Protein AF-A0A843HXC9-F1 (afdb_monomer)

Mean predicted aligned error: 14.51 Å

Secondary structure (DSSP, 8-state):
------THHHHHHHHHHHHHHHHHT-HHHHHHHTT--SSS--TTTS---S--------HHHHHHHHHHHHHHHTT---SSS---

Structure (mmCIF, N/CA/C/O backbone):
data_AF-A0A843HXC9-F1
#
_entry.id   AF-A0A843HXC9-F1
#
loop_
_atom_site.group_PDB
_atom_site.id
_atom_site.type_symbol
_atom_site.label_atom_id
_atom_site.label_alt_id
_atom_site.label_comp_id
_atom_site.label_asym_id
_atom_site.label_entity_id
_atom_site.label_seq_id
_atom_site.pdbx_PDB_ins_code
_atom_site.Cartn_x
_atom_site.Cartn_y
_atom_site.Cartn_z
_atom_site.occupancy
_atom_site.B_iso_or_equiv
_atom_site.auth_seq_id
_atom_site.auth_comp_id
_atom_site.auth_asym_id
_atom_site.auth_atom_id
_atom_site.pdbx_PDB_model_num
ATOM 1 N N . LEU A 1 1 ? 13.782 -7.589 -22.035 1.00 71.75 1 LEU A N 1
ATOM 2 C CA . LEU A 1 1 ? 13.960 -6.123 -22.084 1.00 71.75 1 LEU A CA 1
ATOM 3 C C . LEU A 1 1 ? 14.242 -5.667 -20.669 1.00 71.75 1 LEU A C 1
ATOM 5 O O . LEU A 1 1 ? 13.335 -5.714 -19.848 1.00 71.75 1 LEU A O 1
ATOM 9 N N . ASP A 1 2 ? 15.487 -5.296 -20.389 1.00 82.44 2 ASP A N 1
ATOM 10 C CA . ASP A 1 2 ? 15.852 -4.644 -19.134 1.00 82.44 2 ASP A CA 1
ATOM 11 C C . ASP A 1 2 ? 15.552 -3.151 -19.263 1.00 82.44 2 ASP A C 1
ATOM 13 O O . ASP A 1 2 ? 16.224 -2.424 -19.991 1.00 82.44 2 ASP A O 1
ATOM 17 N N . LEU A 1 3 ? 14.472 -2.714 -18.614 1.00 86.00 3 LEU A N 1
ATOM 18 C CA . LEU A 1 3 ? 14.017 -1.326 -18.611 1.00 86.00 3 LEU A CA 1
ATOM 19 C C . LEU A 1 3 ? 14.425 -0.673 -17.290 1.00 86.00 3 LEU A C 1
ATOM 21 O O . LEU A 1 3 ? 13.942 -1.058 -16.225 1.00 86.00 3 LEU A O 1
ATOM 25 N N . HIS A 1 4 ? 15.294 0.334 -17.363 1.00 88.56 4 HIS A N 1
ATOM 26 C CA . HIS A 1 4 ? 15.653 1.160 -16.215 1.00 88.56 4 HIS A CA 1
ATOM 27 C C . HIS A 1 4 ? 14.804 2.433 -16.215 1.00 88.56 4 HIS A C 1
ATOM 29 O O . HIS A 1 4 ? 15.076 3.382 -16.947 1.00 88.56 4 HIS A O 1
ATOM 35 N N . LEU A 1 5 ? 13.733 2.425 -15.424 1.00 88.94 5 LEU A N 1
ATOM 36 C CA . LEU A 1 5 ? 12.807 3.552 -15.309 1.00 88.94 5 LEU A CA 1
ATOM 37 C C . LEU A 1 5 ? 13.371 4.611 -14.358 1.00 88.94 5 LEU A C 1
ATOM 39 O O . LEU A 1 5 ? 13.839 4.279 -13.269 1.00 88.94 5 LEU A O 1
ATOM 43 N N . ILE A 1 6 ? 13.273 5.885 -14.739 1.00 90.69 6 ILE A N 1
ATOM 44 C CA . ILE A 1 6 ? 13.818 7.011 -13.971 1.00 90.69 6 ILE A CA 1
ATOM 45 C C . ILE A 1 6 ? 12.676 7.942 -13.545 1.00 90.69 6 ILE A C 1
ATOM 47 O O . ILE A 1 6 ? 11.732 8.181 -14.294 1.00 90.69 6 ILE A O 1
ATOM 51 N N . SER A 1 7 ? 12.775 8.478 -12.325 1.00 90.00 7 SER A N 1
ATOM 52 C CA . SER A 1 7 ? 11.918 9.543 -11.783 1.00 90.00 7 SER A CA 1
ATOM 53 C C . SER A 1 7 ? 10.405 9.319 -11.992 1.00 90.00 7 SER A C 1
ATOM 55 O O . SER A 1 7 ? 9.809 8.465 -11.331 1.00 90.00 7 SER A O 1
ATOM 57 N N . SER A 1 8 ? 9.771 10.080 -12.891 1.00 91.38 8 SER A N 1
ATOM 58 C CA . SER A 1 8 ? 8.326 10.095 -13.142 1.00 91.38 8 SER A CA 1
ATOM 59 C C . SER A 1 8 ? 7.793 8.780 -13.690 1.00 91.38 8 SER A C 1
ATOM 61 O O . SER A 1 8 ? 6.688 8.369 -13.326 1.00 91.38 8 SER A O 1
ATOM 63 N N . ASP A 1 9 ? 8.579 8.104 -14.524 1.00 89.88 9 ASP A N 1
ATOM 64 C CA . ASP A 1 9 ? 8.122 6.909 -15.223 1.00 89.88 9 ASP A CA 1
ATOM 65 C C . ASP A 1 9 ? 7.923 5.778 -14.222 1.00 89.88 9 ASP A C 1
ATOM 67 O O . ASP A 1 9 ? 6.878 5.131 -14.210 1.00 89.88 9 ASP A O 1
ATOM 71 N N . LEU A 1 10 ? 8.860 5.613 -13.285 1.00 91.81 10 LEU A N 1
ATOM 72 C CA . LEU A 1 10 ? 8.753 4.622 -12.217 1.00 91.81 10 LEU A CA 1
ATOM 73 C C . LEU A 1 10 ? 7.442 4.776 -11.428 1.00 91.81 10 LEU A C 1
ATOM 75 O O . LEU A 1 10 ? 6.721 3.802 -11.208 1.00 91.81 10 LEU A O 1
ATOM 79 N N . LEU A 1 11 ? 7.110 6.005 -11.028 1.00 92.19 11 LEU A N 1
ATOM 80 C CA . LEU A 1 11 ? 5.870 6.303 -10.309 1.00 92.19 11 LEU A CA 1
ATOM 81 C C . LEU A 1 11 ? 4.628 6.004 -11.154 1.00 92.19 11 LEU A C 1
ATOM 83 O O . LEU A 1 11 ? 3.650 5.469 -10.628 1.00 92.19 11 LEU A O 1
ATOM 87 N N . PHE A 1 12 ? 4.659 6.336 -12.444 1.00 94.25 12 PHE A N 1
ATOM 88 C CA . PHE A 1 12 ? 3.559 6.081 -13.368 1.00 94.25 12 PHE A CA 1
ATOM 89 C C . PHE A 1 12 ? 3.310 4.580 -13.562 1.00 94.25 12 PHE A C 1
ATOM 91 O O . PHE A 1 12 ? 2.177 4.122 -13.407 1.00 94.25 12 PHE A O 1
ATOM 98 N N . TYR A 1 13 ? 4.363 3.798 -13.807 1.00 94.19 13 TYR A N 1
ATOM 99 C CA . TYR A 1 13 ? 4.264 2.345 -13.964 1.00 94.19 13 TYR A CA 1
ATOM 100 C C . TYR A 1 13 ? 3.720 1.670 -12.701 1.00 94.19 13 TYR A C 1
ATOM 102 O O . TYR A 1 13 ? 2.754 0.911 -12.779 1.00 94.19 13 TYR A O 1
ATOM 110 N N . VAL A 1 14 ? 4.250 2.018 -11.523 1.00 93.81 14 VAL A N 1
ATOM 111 C CA . VAL A 1 14 ? 3.778 1.450 -10.249 1.00 93.81 14 VAL A CA 1
ATOM 112 C C . VAL A 1 14 ? 2.304 1.782 -9.995 1.00 93.81 14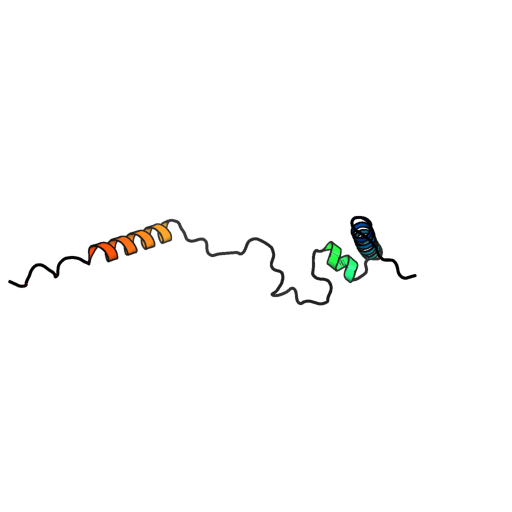 VAL A C 1
ATOM 114 O O . VAL A 1 14 ? 1.543 0.921 -9.545 1.00 93.81 14 VAL A O 1
ATOM 117 N N . ARG A 1 15 ? 1.866 3.013 -10.290 1.00 94.12 15 ARG A N 1
ATOM 118 C CA . ARG A 1 15 ? 0.452 3.404 -10.158 1.00 94.12 15 ARG A CA 1
ATOM 119 C C . ARG A 1 15 ? -0.438 2.609 -11.108 1.00 94.12 15 ARG A C 1
ATOM 121 O O . ARG A 1 15 ? -1.434 2.047 -10.656 1.00 94.12 15 ARG A O 1
ATOM 128 N N . ASN A 1 16 ? -0.042 2.491 -12.373 1.00 95.69 16 ASN A N 1
ATOM 129 C CA . ASN A 1 16 ? -0.784 1.727 -13.374 1.00 95.69 16 ASN A CA 1
ATOM 130 C C . ASN A 1 16 ? -0.913 0.249 -12.996 1.00 95.69 16 ASN A C 1
ATOM 132 O O . ASN A 1 16 ? -1.984 -0.335 -13.163 1.00 95.69 16 ASN A O 1
ATOM 136 N N . ASP A 1 17 ? 0.140 -0.358 -12.448 1.00 94.62 17 ASP A N 1
ATOM 137 C CA . ASP A 1 17 ? 0.100 -1.743 -11.978 1.00 94.62 17 ASP A CA 1
ATOM 138 C C . ASP A 1 17 ? -0.887 -1.926 -10.823 1.00 94.62 17 ASP A C 1
ATOM 140 O O . ASP A 1 17 ? -1.703 -2.851 -10.834 1.00 94.62 17 ASP A O 1
ATOM 144 N N . ILE A 1 18 ? -0.884 -1.007 -9.856 1.00 95.31 18 ILE A N 1
ATOM 145 C CA . ILE A 1 18 ? -1.828 -1.040 -8.733 1.00 95.31 18 ILE A CA 1
ATOM 146 C C . ILE A 1 18 ? -3.269 -0.838 -9.223 1.00 95.31 18 ILE A C 1
ATOM 148 O O . ILE A 1 18 ? -4.184 -1.518 -8.755 1.00 95.31 18 ILE A O 1
ATOM 152 N N . GLU A 1 19 ? -3.501 0.077 -10.163 1.00 95.56 19 GLU A N 1
ATOM 153 C CA . GLU A 1 19 ? -4.826 0.300 -10.748 1.00 95.56 19 GLU A CA 1
ATOM 154 C C . GLU A 1 19 ? -5.326 -0.912 -11.534 1.00 95.56 19 GLU A C 1
ATOM 156 O O . GLU A 1 19 ? -6.495 -1.288 -11.415 1.00 95.56 19 GLU A O 1
ATOM 161 N N . ARG A 1 20 ? -4.442 -1.571 -12.286 1.00 96.81 20 ARG A N 1
ATOM 162 C CA . ARG A 1 20 ? -4.733 -2.827 -12.985 1.00 96.81 20 ARG A CA 1
ATOM 163 C C . ARG A 1 20 ? -5.159 -3.916 -12.001 1.00 96.81 20 ARG A C 1
ATOM 165 O O . ARG A 1 20 ? -6.191 -4.554 -12.202 1.00 96.81 20 ARG A O 1
ATOM 172 N N . GLU A 1 21 ? -4.420 -4.088 -10.906 1.00 94.69 21 GLU A N 1
ATOM 173 C CA . GLU A 1 21 ? -4.749 -5.063 -9.859 1.00 94.69 21 GLU A CA 1
ATOM 174 C C . GLU A 1 21 ? -6.095 -4.769 -9.184 1.00 94.69 21 GLU A C 1
ATOM 176 O O . GLU A 1 21 ? -6.870 -5.693 -8.921 1.00 94.69 21 GLU A O 1
ATOM 181 N N . LYS A 1 22 ? -6.402 -3.489 -8.934 1.00 94.50 22 LYS A N 1
ATOM 182 C CA . LYS A 1 22 ? -7.702 -3.057 -8.400 1.00 94.50 22 LYS A CA 1
ATOM 183 C C . LYS A 1 22 ? -8.847 -3.379 -9.362 1.00 94.50 22 LYS A C 1
ATOM 185 O O . LYS A 1 22 ? -9.865 -3.904 -8.918 1.00 94.50 22 LYS A O 1
ATOM 190 N N . LYS A 1 23 ? -8.675 -3.123 -10.665 1.00 95.75 23 LYS A N 1
ATOM 191 C CA . LYS A 1 23 ? -9.683 -3.418 -11.704 1.00 95.75 23 LYS A CA 1
ATOM 192 C C . LYS A 1 23 ? -9.986 -4.915 -11.806 1.00 95.75 23 LYS A C 1
ATOM 194 O O . LYS A 1 23 ? -11.150 -5.294 -11.867 1.00 95.75 23 LYS A O 1
ATOM 199 N N . ILE A 1 24 ? -8.953 -5.757 -11.756 1.00 95.75 24 ILE A N 1
ATOM 200 C CA . ILE A 1 24 ? -9.076 -7.227 -11.818 1.00 95.75 24 ILE A CA 1
ATOM 201 C C . ILE A 1 24 ? -9.652 -7.814 -10.511 1.00 95.75 24 ILE A C 1
ATOM 203 O O . ILE A 1 24 ? -10.070 -8.967 -10.482 1.00 95.75 24 ILE A O 1
ATOM 207 N N . LYS A 1 25 ? -9.713 -7.028 -9.424 1.00 92.88 25 LYS A N 1
ATOM 208 C CA . LYS A 1 25 ? -10.120 -7.467 -8.075 1.00 92.88 25 LYS A CA 1
ATOM 209 C C . LYS A 1 25 ? -9.247 -8.599 -7.521 1.00 92.88 25 LYS A C 1
ATOM 211 O O . LYS A 1 25 ? -9.720 -9.464 -6.785 1.00 92.88 25 LYS A O 1
ATOM 216 N N . SER A 1 26 ? -7.949 -8.576 -7.829 1.00 94.88 26 SER A N 1
ATOM 217 C CA . SER A 1 26 ? -6.997 -9.499 -7.205 1.00 94.88 26 SER A CA 1
ATOM 218 C C . SER A 1 26 ? -6.905 -9.236 -5.696 1.00 94.88 26 SER A C 1
ATOM 220 O O . SER A 1 26 ? -7.163 -8.123 -5.231 1.00 94.88 26 SER A O 1
ATOM 222 N N . TRP A 1 27 ? -6.482 -10.229 -4.904 1.00 92.94 27 TRP A N 1
ATOM 223 C CA . TRP A 1 27 ? -6.324 -10.047 -3.453 1.00 92.94 27 TRP A CA 1
ATOM 224 C C . TRP A 1 27 ? -5.403 -8.867 -3.106 1.00 92.94 27 TRP A C 1
ATOM 226 O O . TRP A 1 27 ? -5.698 -8.078 -2.205 1.00 92.94 27 TRP A O 1
ATOM 236 N N . ARG A 1 28 ? -4.311 -8.697 -3.864 1.00 94.31 28 ARG A N 1
ATOM 237 C CA . ARG A 1 28 ? -3.406 -7.550 -3.723 1.00 94.31 28 ARG A CA 1
ATOM 238 C C . ARG A 1 28 ? -4.117 -6.230 -4.029 1.00 94.31 28 ARG A C 1
ATOM 240 O O . ARG A 1 28 ? -4.012 -5.301 -3.229 1.00 94.31 28 ARG A O 1
ATOM 247 N N . GLY A 1 29 ? -4.901 -6.173 -5.106 1.00 95.69 29 GLY A N 1
ATOM 248 C CA . GLY A 1 29 ? -5.709 -5.010 -5.479 1.00 95.69 29 GLY A CA 1
ATOM 249 C C . GLY A 1 29 ? -6.739 -4.625 -4.415 1.00 95.69 29 GLY A C 1
ATOM 250 O O . GLY A 1 29 ? -6.822 -3.458 -4.030 1.00 95.69 29 GLY A O 1
ATOM 251 N N . VAL A 1 30 ? -7.464 -5.603 -3.862 1.00 94.25 30 VAL A N 1
ATOM 252 C CA . VAL A 1 30 ? -8.429 -5.383 -2.768 1.00 94.25 30 VAL A CA 1
ATOM 253 C C . VAL A 1 30 ? -7.7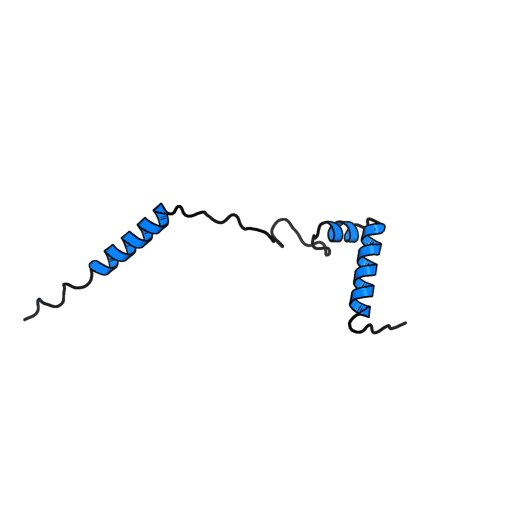26 -4.815 -1.532 1.00 94.25 30 VAL A C 1
ATOM 255 O O . VAL A 1 30 ? -8.173 -3.818 -0.967 1.00 94.25 30 VAL A O 1
ATOM 258 N N . ARG A 1 31 ? -6.573 -5.373 -1.144 1.00 94.88 31 ARG A N 1
ATOM 259 C CA . ARG A 1 31 ? -5.766 -4.854 -0.024 1.00 94.88 31 ARG A CA 1
ATOM 260 C C . ARG A 1 31 ? -5.276 -3.426 -0.285 1.00 94.88 31 ARG A C 1
ATOM 262 O O . ARG A 1 31 ? -5.370 -2.595 0.615 1.00 94.88 31 ARG A O 1
ATOM 269 N N . HIS A 1 32 ? -4.829 -3.124 -1.508 1.00 94.75 32 HIS A N 1
ATOM 270 C CA . HIS A 1 32 ? -4.451 -1.771 -1.929 1.00 94.75 32 HIS A CA 1
ATOM 271 C C . HIS A 1 32 ? -5.627 -0.784 -1.898 1.00 94.75 32 HIS A C 1
ATOM 273 O O . HIS A 1 32 ? -5.419 0.389 -1.603 1.00 94.75 32 HIS A O 1
ATOM 279 N N . SER A 1 33 ? -6.852 -1.228 -2.190 1.00 93.50 33 SER A N 1
ATOM 280 C CA . SER A 1 33 ? -8.055 -0.392 -2.072 1.00 93.50 33 SER A CA 1
ATOM 281 C C . SER A 1 33 ? -8.415 -0.094 -0.616 1.00 93.50 33 SER A C 1
ATOM 283 O O . 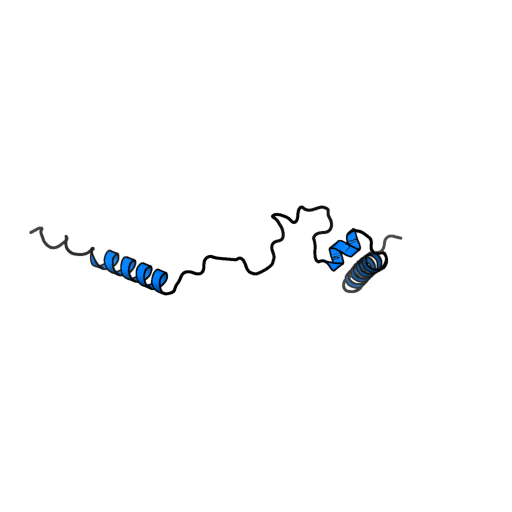SER A 1 33 ? -8.847 1.010 -0.310 1.00 93.50 33 SER A O 1
ATOM 285 N N . LEU A 1 34 ? -8.216 -1.063 0.281 1.00 90.94 34 LEU A N 1
ATOM 286 C CA . LEU A 1 34 ? -8.491 -0.934 1.716 1.00 90.94 34 LEU A CA 1
ATOM 287 C C . LEU A 1 34 ? -7.361 -0.237 2.497 1.00 90.94 34 LEU A C 1
ATOM 289 O O . LEU A 1 34 ? -7.470 -0.073 3.709 1.00 90.94 34 LEU A O 1
ATOM 293 N N . GLY A 1 35 ? -6.249 0.118 1.842 1.00 90.00 35 GLY A N 1
ATOM 294 C CA . GLY A 1 35 ? -5.074 0.694 2.508 1.00 90.00 35 GLY A CA 1
ATOM 295 C C . GLY A 1 35 ? -4.349 -0.284 3.442 1.00 90.00 35 GLY A C 1
ATOM 296 O O . GLY A 1 35 ? -3.605 0.130 4.329 1.00 90.00 35 GLY A O 1
ATOM 297 N N . LEU A 1 36 ? -4.558 -1.592 3.265 1.00 91.06 36 LEU A N 1
ATOM 298 C CA . LEU A 1 36 ? -3.929 -2.627 4.078 1.00 91.06 36 LEU A CA 1
ATOM 299 C C . LEU A 1 36 ? -2.598 -3.077 3.471 1.00 91.06 36 LEU A C 1
ATOM 301 O O . LEU A 1 36 ? -2.393 -3.102 2.259 1.00 91.06 36 LEU A O 1
ATOM 305 N N . LYS A 1 37 ? -1.697 -3.542 4.336 1.00 91.06 37 LYS A N 1
ATOM 306 C CA . LYS A 1 37 ? -0.413 -4.145 3.947 1.00 91.06 37 LYS A CA 1
ATOM 307 C C . LYS A 1 37 ? -0.631 -5.361 3.040 1.00 91.06 37 LYS A C 1
ATOM 309 O O . LYS A 1 37 ? -1.483 -6.192 3.334 1.00 91.06 37 LYS A O 1
ATOM 314 N N . VAL A 1 38 ? 0.156 -5.523 1.979 1.00 92.25 38 VAL A N 1
ATOM 315 C CA . VAL A 1 38 ? -0.133 -6.516 0.918 1.00 92.25 38 VAL A CA 1
ATOM 316 C C . VAL A 1 38 ? 0.647 -7.832 1.063 1.00 92.25 38 VAL A C 1
ATOM 318 O O . VAL A 1 38 ? 0.167 -8.884 0.657 1.00 92.25 38 VAL A O 1
ATOM 321 N N . ARG A 1 39 ? 1.816 -7.818 1.715 1.00 92.19 39 ARG A N 1
ATOM 322 C CA . ARG A 1 39 ? 2.748 -8.964 1.828 1.00 92.19 39 ARG A CA 1
ATOM 323 C C . ARG A 1 39 ? 2.374 -10.005 2.902 1.00 92.19 39 ARG A C 1
ATOM 325 O O . ARG A 1 39 ? 3.252 -10.562 3.541 1.00 92.19 39 ARG A O 1
ATOM 332 N N . GLY A 1 40 ? 1.085 -10.208 3.182 1.00 89.75 40 GLY A N 1
ATOM 333 C CA . GLY A 1 40 ? 0.642 -11.199 4.182 1.00 89.75 40 GLY A CA 1
ATOM 334 C C . GLY A 1 40 ? 0.918 -10.829 5.649 1.00 89.75 40 GLY A C 1
ATOM 335 O O . GLY A 1 40 ? 0.808 -11.668 6.536 1.00 89.75 40 GLY A O 1
ATOM 336 N N . GLN A 1 41 ? 1.249 -9.567 5.936 1.00 91.88 41 GLN A N 1
ATOM 337 C CA . GLN A 1 41 ? 1.469 -9.109 7.311 1.00 91.88 41 GLN A CA 1
ATOM 338 C C . GLN A 1 41 ? 0.173 -9.149 8.142 1.00 91.88 41 GLN A C 1
ATOM 340 O O . GLN A 1 41 ? -0.904 -8.779 7.659 1.00 91.88 41 GLN A O 1
ATOM 345 N N . ARG A 1 42 ? 0.291 -9.534 9.422 1.00 89.00 42 ARG A N 1
ATOM 346 C CA . ARG A 1 42 ? -0.824 -9.567 10.382 1.00 89.00 42 ARG A CA 1
ATOM 347 C C . ARG A 1 42 ? -1.235 -8.150 10.795 1.00 89.00 42 ARG A C 1
ATOM 349 O O . ARG A 1 42 ? -0.480 -7.439 11.459 1.00 89.00 42 ARG A O 1
ATOM 356 N N . THR A 1 43 ? -2.466 -7.769 10.464 1.00 86.31 43 THR A N 1
ATOM 357 C CA . THR A 1 43 ? -3.034 -6.433 10.734 1.00 86.31 43 THR A CA 1
ATOM 358 C C . THR A 1 43 ? -3.764 -6.330 12.077 1.00 86.31 43 THR A C 1
ATOM 360 O O . THR A 1 43 ? -4.261 -5.266 12.417 1.00 86.31 43 THR A O 1
ATOM 363 N N . ARG A 1 44 ? -3.812 -7.412 12.876 1.00 85.50 44 ARG A N 1
ATOM 364 C CA . ARG A 1 44 ? -4.455 -7.399 14.206 1.00 85.50 44 ARG A CA 1
ATOM 365 C C . ARG A 1 44 ? -3.746 -6.463 15.191 1.00 85.50 44 ARG A C 1
ATOM 367 O O . ARG A 1 44 ? -4.399 -5.780 15.966 1.00 85.50 44 ARG A O 1
ATOM 374 N N . THR A 1 45 ? -2.414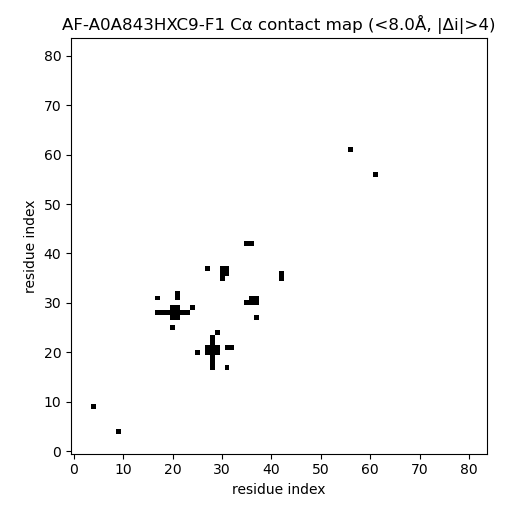 -6.475 15.196 1.00 82.69 45 THR A N 1
ATOM 375 C CA . THR A 1 45 ? -1.591 -5.740 16.174 1.00 82.69 45 THR A CA 1
ATOM 376 C C . THR A 1 45 ? -0.696 -4.678 15.538 1.00 82.69 45 THR A C 1
ATOM 378 O O . THR A 1 45 ? -0.319 -3.731 16.219 1.00 82.69 45 THR A O 1
ATOM 381 N N . THR A 1 46 ? -0.364 -4.800 14.248 1.00 82.50 46 THR A N 1
ATOM 382 C CA . THR A 1 46 ? 0.596 -3.916 13.562 1.00 82.50 46 THR A CA 1
ATOM 383 C C . THR A 1 46 ? -0.085 -3.005 12.545 1.00 82.50 46 THR A C 1
ATOM 385 O O . THR A 1 46 ? -1.090 -3.383 11.948 1.00 82.50 46 THR A O 1
ATOM 388 N N . GLY A 1 47 ? 0.501 -1.828 12.292 1.00 79.31 47 GLY A N 1
ATOM 389 C CA . GLY A 1 47 ? -0.045 -0.866 11.325 1.00 79.31 47 GLY A CA 1
ATOM 390 C C . GLY A 1 47 ? -1.275 -0.118 11.840 1.00 79.31 47 GLY A C 1
ATOM 391 O O . GLY A 1 47 ? -2.145 0.229 11.051 1.00 79.31 47 GLY A O 1
ATOM 392 N N . ARG A 1 48 ? -1.362 0.102 13.159 1.00 82.00 48 ARG A N 1
ATOM 393 C CA . ARG A 1 48 ? -2.381 0.965 13.761 1.00 82.00 48 ARG A CA 1
ATOM 394 C C . ARG A 1 48 ? -2.028 2.415 13.441 1.00 82.00 48 ARG A C 1
ATOM 396 O O . ARG A 1 48 ? -1.151 2.989 14.075 1.00 82.00 48 ARG A O 1
ATOM 403 N N . THR A 1 49 ? -2.689 2.979 12.445 1.00 75.44 49 THR A N 1
ATOM 404 C CA . THR A 1 49 ? -2.641 4.405 12.115 1.00 75.44 49 THR A CA 1
ATOM 405 C C . THR A 1 49 ? -4.012 5.009 12.406 1.00 75.44 49 THR A C 1
ATOM 407 O O . THR A 1 49 ? -5.035 4.473 11.990 1.00 75.44 49 THR A O 1
ATOM 410 N N . GLY A 1 50 ? -4.040 6.077 13.204 1.00 77.06 50 GLY A N 1
ATOM 411 C CA . GLY A 1 50 ? -5.261 6.684 13.736 1.00 77.06 50 GLY A CA 1
ATOM 412 C C . GLY A 1 50 ? -5.070 7.172 15.173 1.00 77.06 50 GLY A C 1
ATOM 413 O O . GLY A 1 50 ? -4.007 6.991 15.766 1.00 77.06 50 GLY A O 1
ATOM 414 N N . MET A 1 51 ? -6.099 7.803 15.736 1.00 68.19 51 MET A N 1
ATOM 415 C CA . MET A 1 51 ? -6.045 8.353 17.088 1.00 68.19 51 MET A CA 1
ATOM 416 C C . MET A 1 51 ? -6.021 7.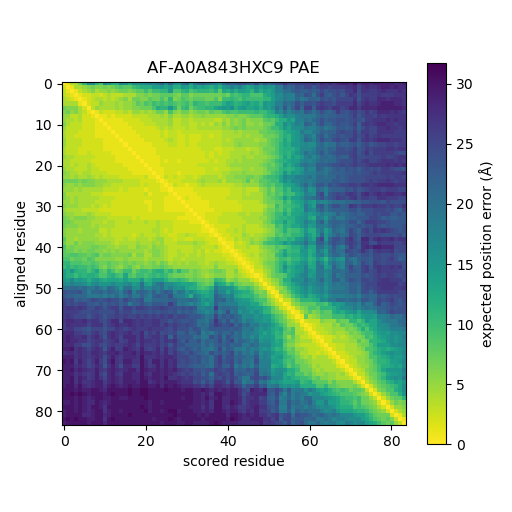212 18.113 1.00 68.19 51 MET A C 1
ATOM 418 O O . MET A 1 51 ? -6.982 6.453 18.241 1.00 68.19 51 MET A O 1
ATOM 422 N N . THR A 1 52 ? -4.911 7.063 18.836 1.00 70.50 52 THR A N 1
ATOM 423 C CA . THR A 1 52 ? -4.845 6.154 19.983 1.00 70.50 52 THR A CA 1
ATOM 424 C C . THR A 1 52 ? -5.868 6.622 21.012 1.00 70.50 52 THR A C 1
ATOM 426 O O . THR A 1 52 ? -5.872 7.795 21.389 1.00 70.50 52 THR A O 1
ATOM 429 N N . ILE A 1 53 ? -6.723 5.716 21.492 1.00 65.94 53 ILE A N 1
ATOM 430 C CA . ILE A 1 53 ? -7.532 5.964 22.690 1.00 65.94 53 ILE A CA 1
ATOM 431 C C . ILE A 1 53 ? -6.550 5.998 23.865 1.00 65.94 53 ILE A C 1
ATOM 433 O O . ILE A 1 53 ? -6.249 4.981 24.483 1.00 65.94 53 ILE A O 1
ATOM 437 N N . GLY A 1 54 ? -5.951 7.163 24.093 1.00 75.88 54 GLY A N 1
ATOM 438 C CA . GLY A 1 54 ? 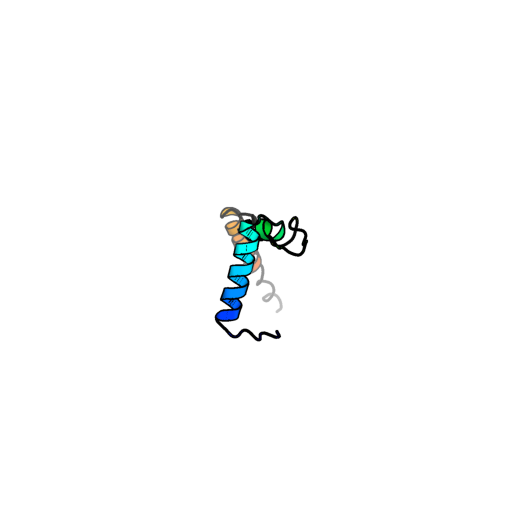-5.219 7.459 25.311 1.00 75.88 54 GLY A CA 1
ATOM 439 C C . GLY A 1 54 ? -6.189 7.702 26.463 1.00 75.88 54 GLY A C 1
ATOM 440 O O . GLY A 1 54 ? -7.388 7.919 26.273 1.00 75.88 54 GLY A O 1
ATOM 441 N N . VAL A 1 55 ? -5.661 7.704 27.681 1.00 73.69 55 VAL A N 1
ATOM 442 C CA . VAL A 1 55 ? -6.439 8.041 28.874 1.00 73.69 55 VAL A CA 1
ATOM 443 C C . VAL A 1 55 ? -6.671 9.555 28.892 1.00 73.69 55 VAL A C 1
ATOM 445 O O . VAL A 1 55 ? -5.715 10.330 28.978 1.00 73.69 55 VAL A O 1
ATOM 448 N N . LYS A 1 56 ? -7.929 10.011 28.819 1.00 67.75 56 LYS A N 1
ATOM 449 C CA . LYS A 1 56 ? -8.260 11.417 29.096 1.00 67.75 56 LYS A CA 1
ATOM 450 C C . LYS A 1 56 ? -8.087 11.655 30.596 1.00 67.75 56 LYS A C 1
ATOM 452 O O . LYS A 1 56 ? -8.946 11.273 31.385 1.00 67.75 56 LYS A O 1
ATOM 457 N N . ARG A 1 57 ? -6.980 12.282 31.005 1.00 66.44 57 ARG A N 1
ATOM 458 C CA . ARG A 1 57 ? -6.852 12.797 32.375 1.00 66.44 57 ARG A CA 1
ATOM 459 C C . ARG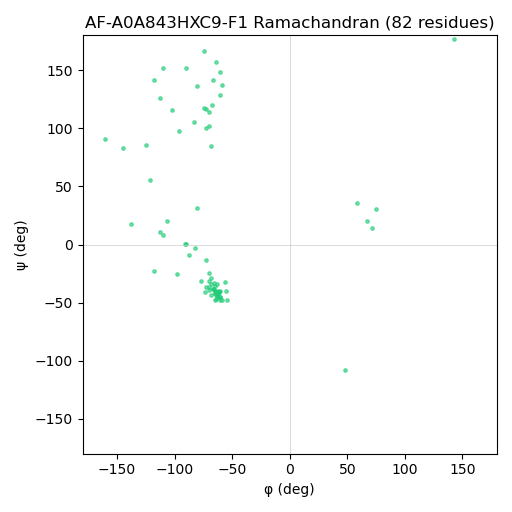 A 1 57 ? -7.835 13.954 32.535 1.00 66.44 57 ARG A C 1
ATOM 461 O O . ARG A 1 57 ? -7.761 14.926 31.785 1.00 66.44 57 ARG A O 1
ATOM 468 N N . SER A 1 58 ? -8.766 13.834 33.480 1.00 69.75 58 SER A N 1
ATOM 469 C CA . SER A 1 58 ? -9.644 14.945 33.840 1.00 69.75 58 SER A CA 1
ATOM 470 C C . SER A 1 58 ? -8.794 16.112 34.355 1.00 69.75 58 SER A C 1
ATOM 472 O O . SER A 1 58 ? -7.737 15.912 34.960 1.00 69.75 58 SER A O 1
ATOM 474 N N . LYS A 1 59 ? -9.249 17.347 34.122 1.00 67.88 59 LYS A N 1
ATOM 475 C CA . LYS A 1 59 ? -8.545 18.566 34.560 1.00 67.88 59 LYS A CA 1
ATOM 476 C C . LYS A 1 59 ? -8.291 18.556 36.080 1.00 67.88 59 LYS A C 1
ATOM 478 O O . LYS A 1 59 ? -7.243 18.997 36.533 1.00 67.88 59 LYS A O 1
ATOM 483 N N . ALA A 1 60 ? -9.194 17.937 36.847 1.00 64.75 60 ALA A N 1
ATOM 484 C CA . ALA A 1 60 ? -9.065 17.735 38.290 1.00 64.75 60 ALA A CA 1
ATOM 485 C C . ALA A 1 60 ? -7.843 16.882 38.685 1.00 64.75 60 ALA A C 1
ATOM 487 O O . ALA A 1 60 ? -7.129 17.238 39.619 1.00 64.75 60 ALA A O 1
ATOM 488 N N . ALA A 1 61 ? -7.545 15.809 37.945 1.00 65.44 61 ALA A N 1
ATOM 489 C CA . ALA A 1 61 ? -6.386 14.957 38.222 1.00 65.44 61 ALA A CA 1
ATOM 490 C C . ALA A 1 61 ? -5.047 15.671 37.943 1.00 65.44 61 ALA A C 1
ATOM 492 O O . ALA A 1 61 ? -4.043 15.386 38.591 1.00 65.44 61 ALA A O 1
ATOM 493 N N . GLN A 1 62 ? -5.024 16.629 37.006 1.00 65.25 62 GLN A N 1
ATOM 494 C CA . GLN A 1 62 ? -3.841 17.458 36.731 1.00 65.25 62 GLN A CA 1
ATOM 495 C C . GLN A 1 62 ? -3.606 18.501 37.831 1.00 65.25 62 GLN A C 1
ATOM 497 O O . GLN A 1 62 ? -2.470 18.686 38.261 1.00 65.25 62 GLN A O 1
ATOM 502 N N . ILE A 1 63 ? -4.680 19.126 38.327 1.00 71.56 63 ILE A N 1
ATOM 503 C CA . ILE A 1 63 ? -4.624 20.110 39.420 1.00 71.56 63 ILE A CA 1
ATOM 504 C C . ILE A 1 63 ? -4.137 19.449 40.720 1.00 71.56 63 ILE A C 1
ATOM 506 O O . ILE A 1 63 ? -3.295 20.005 41.420 1.00 71.56 63 ILE A O 1
ATOM 510 N N . GLN A 1 64 ? -4.599 18.231 41.018 1.00 67.94 64 GLN A N 1
ATOM 511 C CA . GLN A 1 64 ? -4.159 17.481 42.201 1.00 67.94 64 GLN A CA 1
ATOM 512 C C . GLN A 1 64 ? -2.682 17.063 42.120 1.00 67.94 64 GLN A C 1
ATOM 514 O O . GLN A 1 64 ? -1.969 17.166 43.117 1.00 67.94 64 GLN A O 1
ATOM 519 N N . ALA A 1 65 ? -2.197 16.669 40.937 1.00 69.12 65 ALA A N 1
ATOM 520 C CA . ALA A 1 65 ? -0.785 16.339 40.731 1.00 69.12 65 ALA A CA 1
ATOM 521 C C . ALA A 1 65 ? 0.136 17.566 40.899 1.00 69.12 65 ALA A C 1
ATOM 523 O O . ALA A 1 65 ? 1.204 17.457 41.498 1.00 69.12 65 ALA A O 1
ATOM 524 N N . GLN A 1 66 ? -0.295 18.746 40.439 1.00 69.06 66 GLN A N 1
ATOM 525 C CA . GLN A 1 66 ? 0.441 20.005 40.626 1.00 69.06 66 GLN A CA 1
ATOM 526 C C . GLN A 1 66 ? 0.429 20.468 42.093 1.00 69.06 66 GLN A C 1
ATOM 528 O O . GLN A 1 66 ? 1.458 20.896 42.615 1.00 69.06 66 GLN A O 1
ATOM 533 N N . ALA A 1 67 ? -0.699 20.306 42.792 1.00 70.94 67 ALA A N 1
ATOM 534 C CA . ALA A 1 67 ? -0.811 20.627 44.215 1.00 70.94 67 ALA A CA 1
ATOM 535 C C . ALA A 1 67 ? 0.063 19.717 45.101 1.00 70.94 67 ALA A C 1
ATOM 537 O O . ALA A 1 67 ? 0.591 20.164 46.117 1.00 70.94 67 ALA A O 1
ATOM 538 N N . GLN A 1 68 ? 0.252 18.449 44.725 1.00 67.88 68 GLN A N 1
ATOM 539 C CA . GLN A 1 68 ? 1.126 17.520 45.452 1.00 67.88 68 GLN A CA 1
ATOM 540 C C . GLN A 1 68 ? 2.617 17.838 45.257 1.00 67.88 68 GLN A C 1
ATOM 542 O O . GLN A 1 68 ? 3.382 17.758 46.218 1.00 67.88 68 GLN A O 1
ATOM 547 N N . GLN A 1 69 ? 3.021 18.281 44.062 1.00 65.88 69 GLN A N 1
ATOM 548 C CA . GLN A 1 69 ? 4.400 18.711 43.786 1.00 65.88 69 GLN A CA 1
ATOM 549 C C . GLN A 1 69 ? 4.777 19.986 44.558 1.00 65.88 69 GLN A C 1
ATOM 551 O O . GLN A 1 69 ? 5.880 20.083 45.093 1.00 65.88 69 GLN A O 1
ATOM 556 N N . GLN A 1 70 ? 3.845 20.934 44.701 1.00 63.78 70 GLN A N 1
ATOM 557 C CA . GLN A 1 70 ? 4.066 22.156 45.487 1.00 63.78 70 GLN A CA 1
ATOM 558 C C . GLN A 1 70 ? 4.179 21.882 46.996 1.00 63.78 70 GLN A C 1
ATOM 560 O O . GLN A 1 70 ? 4.974 22.528 47.677 1.00 63.78 70 GLN A O 1
ATOM 565 N N . LYS A 1 71 ? 3.445 20.889 47.521 1.00 62.09 71 LYS A N 1
ATOM 566 C CA . LYS A 1 71 ? 3.531 20.493 48.939 1.00 62.09 71 LYS A CA 1
ATOM 567 C C . LYS A 1 71 ? 4.850 19.802 49.297 1.00 62.09 71 LYS A C 1
ATOM 569 O O . LYS A 1 71 ? 5.323 19.969 50.415 1.00 62.09 71 LYS A O 1
ATOM 574 N N . GLN A 1 72 ? 5.460 19.066 48.367 1.00 60.38 72 GLN A N 1
ATOM 575 C CA . GLN A 1 72 ? 6.767 18.431 48.587 1.00 60.38 72 GLN A CA 1
ATOM 576 C C . GLN A 1 72 ? 7.928 19.434 48.494 1.00 60.38 72 GLN A C 1
ATOM 578 O O . GLN A 1 72 ? 8.900 19.305 49.231 1.00 60.38 72 GLN A O 1
ATOM 583 N N . ALA A 1 73 ? 7.805 20.480 47.670 1.00 59.16 73 ALA A N 1
ATOM 584 C CA . ALA A 1 73 ? 8.816 21.536 47.562 1.00 59.16 73 ALA A CA 1
ATOM 585 C C . ALA A 1 73 ? 8.907 22.445 48.809 1.00 59.16 73 ALA A C 1
ATOM 587 O O . ALA A 1 73 ? 9.953 23.032 49.061 1.00 59.16 73 ALA A O 1
ATOM 588 N N . GLN A 1 74 ? 7.839 22.553 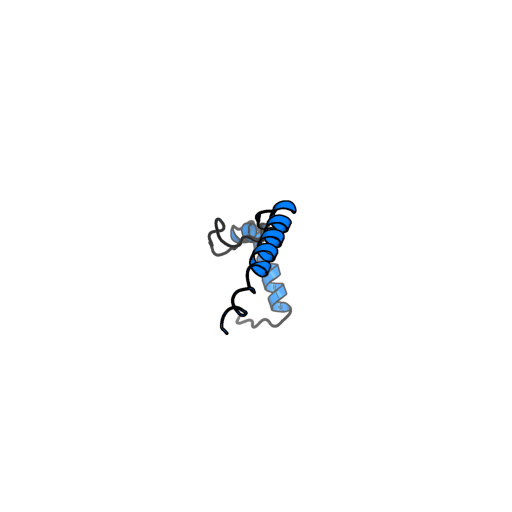49.608 1.00 58.75 74 GLN A N 1
ATOM 589 C CA . GLN A 1 74 ? 7.801 23.414 50.802 1.00 58.75 74 GLN A CA 1
ATOM 590 C C . GLN A 1 74 ? 8.315 22.740 52.088 1.00 58.75 74 GLN A C 1
ATOM 592 O O . GLN A 1 74 ? 8.504 23.422 53.091 1.00 58.75 74 GLN A O 1
ATOM 597 N N . GLN A 1 75 ? 8.576 21.426 52.084 1.00 55.78 75 GLN A N 1
ATOM 598 C CA . GLN A 1 75 ? 9.040 20.690 53.274 1.00 55.78 75 GLN A CA 1
ATOM 599 C C . GLN A 1 75 ? 10.571 20.626 53.438 1.00 55.78 75 GLN A C 1
ATOM 601 O O . GLN A 1 75 ? 11.054 20.068 54.420 1.00 55.78 75 GLN A O 1
ATOM 606 N N . ALA A 1 76 ? 11.350 21.229 52.538 1.00 53.84 76 ALA A N 1
ATOM 607 C CA . ALA A 1 76 ? 12.802 21.345 52.681 1.00 53.84 76 ALA A CA 1
ATOM 608 C C . ALA A 1 76 ? 13.205 22.823 52.570 1.00 53.84 76 ALA A C 1
ATOM 610 O O . ALA A 1 76 ? 13.473 23.286 51.462 1.00 53.84 76 ALA A O 1
ATOM 611 N N . PRO A 1 77 ? 13.162 23.604 53.673 1.00 49.62 77 PRO A N 1
ATOM 612 C CA . PRO A 1 77 ? 14.427 23.953 54.336 1.00 49.62 77 PRO A CA 1
ATOM 613 C C . PRO A 1 77 ? 14.255 24.432 55.803 1.00 49.62 77 PRO A C 1
ATOM 615 O O . PRO A 1 77 ? 14.103 25.627 56.034 1.00 49.62 77 PRO A O 1
ATOM 618 N N . GLN A 1 78 ? 14.307 23.571 56.829 1.00 53.12 78 GLN A N 1
ATOM 619 C CA . GLN A 1 78 ? 14.394 24.068 58.228 1.00 53.12 78 GLN A CA 1
ATOM 620 C C . GLN A 1 78 ? 15.374 23.324 59.152 1.00 53.12 78 GLN A C 1
ATOM 622 O O . GLN A 1 78 ? 15.329 23.507 60.362 1.00 53.12 78 GLN A O 1
ATOM 627 N N . GLN A 1 79 ? 16.333 22.551 58.632 1.00 52.94 79 GLN A N 1
ATOM 628 C CA . GLN A 1 79 ? 17.311 21.855 59.494 1.00 52.94 79 GLN A CA 1
ATOM 629 C C . GLN A 1 79 ? 18.739 22.429 59.489 1.00 52.94 79 GLN A C 1
ATOM 631 O O . GLN A 1 79 ? 19.664 21.741 59.905 1.00 52.94 79 GLN A O 1
ATOM 636 N N . GLN A 1 80 ? 18.954 23.686 59.079 1.00 54.75 80 GLN A N 1
ATOM 637 C CA . GLN A 1 80 ? 20.307 24.283 59.080 1.00 54.75 80 GLN A CA 1
ATOM 638 C C . GLN A 1 80 ? 20.561 25.389 60.121 1.00 54.75 80 GLN A C 1
ATOM 640 O O . GLN A 1 80 ? 21.632 25.980 60.101 1.00 54.75 80 GLN A O 1
ATOM 645 N N . GLN A 1 81 ? 19.656 25.655 61.072 1.00 51.50 81 GLN A N 1
ATOM 646 C CA . GLN A 1 81 ? 19.869 26.728 62.069 1.00 51.50 81 GLN A CA 1
ATOM 647 C C . GLN A 1 81 ? 20.070 26.271 63.524 1.00 51.50 81 GLN A C 1
ATOM 649 O O . GLN A 1 81 ? 20.122 27.108 64.419 1.00 51.50 81 GLN A O 1
ATOM 654 N N . ALA A 1 82 ? 20.253 24.976 63.789 1.00 48.03 82 ALA A N 1
ATOM 655 C CA . ALA A 1 82 ? 20.457 24.472 65.151 1.00 48.03 82 ALA A CA 1
ATOM 656 C C . ALA A 1 82 ? 21.786 23.720 65.320 1.00 48.03 82 ALA A C 1
ATOM 658 O O . ALA A 1 82 ? 21.787 22.569 65.737 1.00 48.03 82 ALA A O 1
ATOM 659 N N . LYS A 1 83 ? 22.913 24.361 64.987 1.00 51.16 83 LYS A N 1
ATOM 660 C CA . LYS A 1 83 ? 24.246 24.015 65.518 1.00 51.16 83 LYS A CA 1
ATOM 661 C C . LYS A 1 83 ? 25.058 25.300 65.696 1.00 51.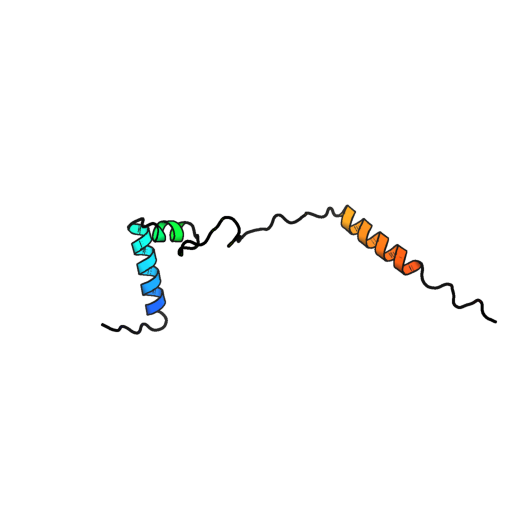16 83 LYS A C 1
ATOM 663 O O . LYS A 1 83 ? 25.781 25.720 64.798 1.00 51.16 83 LYS A O 1
ATOM 668 N N . LYS A 1 84 ? 24.814 25.957 66.830 1.00 48.16 84 LYS A N 1
ATOM 669 C CA . LYS A 1 84 ? 25.858 26.683 67.560 1.00 48.16 84 LYS A CA 1
ATOM 670 C C . LYS A 1 84 ? 26.789 25.669 68.214 1.00 48.16 84 LYS A C 1
ATOM 672 O O . LYS A 1 84 ? 26.293 24.555 68.503 1.00 48.16 84 LYS A O 1
#

Nearest PDB structures (foldseek):
  9e7f-assembly1_BO  TM=8.460E-01  e=8.125E-05  Pyrobaculum calidifontis JCM 11548
  8b2l-assembly1_U1  TM=9.704E-01  e=2.397E-03  Nicotiana tabacum
  3jag-assembly1_SS  TM=9.792E-01  e=3.967E-03  Oryctolagus cuniculus
  5jb3-assembly1_O  TM=7.413E-01  e=2.571E-04  Pyrococcus abyssi GE5
  6w2s-assembly1_T  TM=9.898E-01  e=4.582E-03  Oryctolagus cuniculus

Sequence (84 aa):
LDLHLISSDLLFYVRNDIEREKKIKSWRGVRHSLGLKVRGQRTRTTGRTGMTIGVKRSKAAQIQAQAQQQKQAQQAPQQQQAKK

pLDDT: mean 79.08, std 15.17, range [48.03, 96.81]

Foldseek 3Di:
DDDDDDDPRVVVVVVVVLVVCLVVVPQQNVCVVVVHDRPPDDPPPPDDDDDPPDDPDDPVNVVVVVVVVVVVVVPDDDDPPPDD

Radius of gyration: 29.96 Å; Cα contacts (8 Å, |Δi|>4): 26; chains: 1; bounding box: 36×38×90 Å

Solvent-accessible surface area (backbone atoms only — not comparable to full-atom values): 5594 Å² total; per-residue (Å²): 135,93,79,85,69,60,78,69,52,43,56,50,53,54,50,51,53,49,51,51,31,41,74,73,60,37,74,57,16,49,26,58,72,70,74,44,75,67,89,77,64,72,67,90,85,46,88,85,77,77,87,74,89,67,86,83,76,53,74,67,62,54,52,51,55,54,54,52,54,54,58,62,61,68,73,69,84,82,86,84,83,86,76,128